Protein AF-A0A5B8MF50-F1 (afdb_monomer_lite)

Sequence (109 aa):
MAAAGRWVGTLRSLSKSLSQPVRQEAAQVSLQKRHVGNLPVKPNAYVEDWAHKRENVELTFRFNAKTLAILGTAGILTPYVIYQACVTEFQTKQKVAGQPVKKYWGRDN

Organism: NCBI:txid1764295

Radius of gyration: 36.55 Å; chains: 1; bounding box: 84×26×96 Å

Structure (mmCIF, N/CA/C/O backbone):
data_AF-A0A5B8MF50-F1
#
_entry.id   AF-A0A5B8MF50-F1
#
loop_
_atom_site.group_PDB
_atom_site.id
_atom_site.type_symbol
_atom_site.label_atom_id
_atom_site.label_alt_id
_atom_site.label_comp_id
_atom_site.label_asym_id
_atom_site.label_entity_id
_atom_site.label_seq_id
_atom_site.pdbx_PDB_ins_code
_atom_site.Cartn_x
_atom_site.Cartn_y
_atom_site.Cartn_z
_atom_site.occupancy
_atom_site.B_iso_or_equiv
_atom_site.auth_seq_id
_atom_site.auth_comp_id
_atom_site.auth_asym_id
_atom_site.auth_atom_id
_atom_site.pdbx_PDB_model_num
ATOM 1 N N . MET A 1 1 ? 66.662 -7.900 -62.212 1.00 46.62 1 MET A N 1
ATOM 2 C CA . MET A 1 1 ? 65.466 -8.387 -61.483 1.00 46.62 1 MET A CA 1
ATOM 3 C C . MET A 1 1 ? 65.663 -8.143 -59.988 1.00 46.62 1 MET A C 1
ATOM 5 O O . MET A 1 1 ? 66.801 -8.227 -59.561 1.00 46.62 1 MET A O 1
ATOM 9 N N . ALA A 1 2 ? 64.583 -7.869 -59.238 1.00 51.78 2 ALA A N 1
ATOM 10 C CA . ALA A 1 2 ? 64.505 -7.674 -57.771 1.00 51.78 2 ALA A CA 1
ATOM 11 C C . ALA A 1 2 ? 64.555 -6.226 -57.219 1.00 51.78 2 ALA A C 1
ATOM 13 O O . ALA A 1 2 ? 65.482 -5.850 -56.514 1.00 51.78 2 ALA A O 1
ATOM 14 N N . ALA A 1 3 ? 63.498 -5.432 -57.443 1.00 52.94 3 ALA A N 1
ATOM 15 C CA . ALA A 1 3 ? 63.245 -4.212 -56.651 1.00 52.94 3 ALA A CA 1
ATOM 16 C C . ALA A 1 3 ? 61.754 -3.932 -56.339 1.00 52.94 3 ALA A C 1
ATOM 18 O O . ALA A 1 3 ? 61.437 -2.922 -55.721 1.00 52.94 3 ALA A O 1
ATOM 19 N N . ALA A 1 4 ? 60.826 -4.824 -56.710 1.00 54.28 4 ALA A N 1
ATOM 20 C CA . ALA A 1 4 ? 59.380 -4.585 -56.566 1.00 54.28 4 ALA A CA 1
ATOM 21 C C . ALA A 1 4 ? 58.727 -5.260 -55.335 1.00 54.28 4 ALA A C 1
ATOM 23 O O . ALA A 1 4 ? 57.572 -4.993 -55.024 1.00 54.28 4 ALA A O 1
ATOM 24 N N . GLY A 1 5 ? 59.444 -6.127 -54.606 1.00 53.78 5 GLY A N 1
ATOM 25 C CA . GLY A 1 5 ? 58.861 -6.947 -53.527 1.00 53.78 5 GLY A CA 1
ATOM 26 C C . GLY A 1 5 ? 58.874 -6.334 -52.119 1.00 53.78 5 GLY A C 1
ATOM 27 O O . GLY A 1 5 ? 58.214 -6.856 -51.225 1.00 53.78 5 GLY A O 1
ATOM 28 N N . ARG A 1 6 ? 59.613 -5.239 -51.885 1.00 54.75 6 ARG A N 1
ATOM 29 C CA . ARG A 1 6 ? 59.828 -4.685 -50.528 1.00 54.75 6 ARG A CA 1
ATOM 30 C C . ARG A 1 6 ? 58.739 -3.720 -50.045 1.00 54.75 6 ARG A C 1
ATOM 32 O O . ARG A 1 6 ? 58.600 -3.538 -48.842 1.00 54.75 6 ARG A O 1
ATOM 39 N N . TRP A 1 7 ? 57.939 -3.156 -50.948 1.00 53.59 7 TRP A N 1
ATOM 40 C CA . TRP A 1 7 ? 56.954 -2.113 -50.621 1.00 53.59 7 TRP A CA 1
ATOM 41 C C . TRP A 1 7 ? 55.572 -2.652 -50.219 1.00 53.59 7 TRP A C 1
ATOM 43 O O . TRP A 1 7 ? 54.826 -1.996 -49.500 1.00 53.59 7 TRP A O 1
ATOM 53 N N . VAL A 1 8 ? 55.232 -3.881 -50.618 1.00 58.19 8 VAL A N 1
ATOM 54 C CA . VAL A 1 8 ? 53.939 -4.508 -50.279 1.00 58.19 8 VAL A CA 1
ATOM 55 C C . VAL A 1 8 ? 53.942 -5.102 -48.862 1.00 58.19 8 VAL A C 1
ATOM 57 O O . VAL A 1 8 ? 52.894 -5.192 -48.219 1.00 58.19 8 VAL A O 1
ATOM 60 N N . GLY A 1 9 ? 55.116 -5.496 -48.354 1.00 54.88 9 GLY A N 1
ATOM 61 C CA . GLY A 1 9 ? 55.277 -6.046 -47.004 1.00 54.88 9 GLY A CA 1
ATOM 62 C C . GLY A 1 9 ? 55.175 -4.986 -45.904 1.00 54.88 9 GLY A C 1
ATOM 63 O O . GLY A 1 9 ? 54.519 -5.222 -44.890 1.00 54.88 9 GLY A O 1
ATOM 64 N N . THR A 1 10 ? 55.748 -3.801 -46.131 1.00 58.38 10 THR A N 1
ATOM 65 C CA . THR A 1 10 ? 55.752 -2.686 -45.169 1.00 58.38 10 THR A CA 1
ATOM 66 C C . THR A 1 10 ? 54.374 -2.047 -44.992 1.00 58.38 10 THR A C 1
ATOM 68 O O . THR A 1 10 ? 54.006 -1.677 -43.879 1.00 58.38 10 THR A O 1
ATOM 71 N N . LEU A 1 11 ? 53.553 -1.996 -46.046 1.00 56.84 11 LEU A N 1
ATOM 72 C CA . LEU A 1 11 ? 52.179 -1.484 -45.954 1.00 56.84 11 LEU A CA 1
ATOM 73 C C . LEU A 1 11 ? 51.250 -2.415 -45.152 1.00 56.84 11 LEU A C 1
ATOM 75 O O . LEU A 1 11 ? 50.415 -1.940 -44.384 1.00 56.84 11 LEU A O 1
ATOM 79 N N . ARG A 1 12 ? 51.432 -3.742 -45.247 1.00 59.28 12 ARG A N 1
ATOM 80 C CA . ARG A 1 12 ? 50.662 -4.714 -44.441 1.00 59.28 12 ARG A CA 1
ATOM 81 C C . ARG A 1 12 ? 51.099 -4.775 -42.979 1.00 59.28 12 ARG A C 1
ATOM 83 O O . ARG A 1 12 ? 50.280 -5.113 -42.126 1.00 59.28 12 ARG A O 1
ATOM 90 N N . SER A 1 13 ? 52.364 -4.492 -42.666 1.00 58.94 13 SER A N 1
ATOM 91 C CA . SER A 1 13 ? 52.818 -4.423 -41.271 1.00 58.94 13 SER A CA 1
ATOM 92 C C . SER A 1 13 ? 52.326 -3.155 -40.570 1.00 58.94 13 SER A C 1
ATOM 94 O O . SER A 1 13 ? 51.954 -3.223 -39.402 1.00 58.94 13 SER A O 1
ATOM 96 N N . LEU A 1 14 ? 52.241 -2.032 -41.292 1.00 59.38 14 LEU A N 1
ATOM 97 C CA . LEU A 1 14 ? 51.687 -0.767 -40.792 1.00 59.38 14 LEU A CA 1
ATOM 98 C C . LEU A 1 14 ? 50.177 -0.846 -40.536 1.00 59.38 14 LEU A C 1
ATOM 100 O O . LEU A 1 14 ? 49.711 -0.413 -39.485 1.00 59.38 14 LEU A O 1
ATOM 104 N N . SER A 1 15 ? 49.407 -1.468 -41.436 1.00 59.62 15 SER A N 1
ATOM 105 C CA . SER A 1 15 ? 47.965 -1.655 -41.212 1.00 59.62 15 SER A CA 1
ATOM 106 C C . SER A 1 15 ? 47.681 -2.571 -40.017 1.00 59.62 15 SER A C 1
ATOM 108 O O . SER A 1 15 ? 46.719 -2.362 -39.280 1.00 59.62 15 SER A O 1
ATOM 110 N N . LYS A 1 16 ? 48.538 -3.577 -39.790 1.00 59.41 16 LYS A N 1
ATOM 111 C CA . LYS A 1 16 ? 48.448 -4.435 -38.608 1.00 59.41 16 LYS A CA 1
ATOM 112 C C . LYS A 1 16 ? 48.778 -3.665 -37.331 1.00 59.41 16 LYS A C 1
ATOM 114 O O . LYS A 1 16 ? 48.001 -3.800 -36.393 1.00 59.41 16 LYS A O 1
ATOM 119 N N . SER A 1 17 ? 49.828 -2.837 -37.282 1.00 58.31 17 SER A N 1
ATOM 120 C CA . SER A 1 17 ? 50.172 -2.086 -36.058 1.00 58.31 17 SER A CA 1
ATOM 121 C C . SER A 1 17 ? 49.143 -1.007 -35.700 1.00 58.31 17 SER A C 1
ATOM 123 O O . SER A 1 17 ? 48.822 -0.852 -34.527 1.00 58.31 17 SER A O 1
ATOM 125 N N . LEU A 1 18 ? 48.530 -0.348 -36.690 1.00 60.09 18 LEU A N 1
ATOM 126 C CA . LEU A 1 18 ? 47.449 0.629 -36.474 1.00 60.09 18 LEU A CA 1
ATOM 127 C C . LEU A 1 18 ? 46.165 0.003 -35.904 1.00 60.09 18 LEU A C 1
ATOM 129 O O . LEU A 1 18 ? 45.397 0.676 -35.224 1.00 60.09 18 LEU A O 1
ATOM 133 N N . SER A 1 19 ? 45.941 -1.293 -36.140 1.00 58.44 19 SER A N 1
ATOM 134 C CA . SER A 1 19 ? 44.784 -2.036 -35.614 1.00 58.44 19 SER A CA 1
ATOM 135 C C . SER A 1 19 ? 45.011 -2.677 -34.236 1.00 58.44 19 SER A C 1
ATOM 137 O O . SER A 1 19 ? 44.066 -3.173 -33.619 1.00 58.44 19 SER A O 1
ATOM 139 N N . GLN A 1 20 ? 46.253 -2.682 -33.739 1.00 59.34 20 GLN A N 1
ATOM 140 C CA . GLN A 1 20 ? 46.586 -3.245 -32.429 1.00 59.34 20 GLN A CA 1
ATOM 141 C C . GLN A 1 20 ? 46.042 -2.453 -31.230 1.00 59.34 20 GLN A C 1
ATOM 143 O O . GLN A 1 20 ? 45.503 -3.118 -30.344 1.00 59.34 20 GLN A O 1
ATOM 148 N N . PRO A 1 21 ? 46.097 -1.105 -31.168 1.00 59.00 21 PRO A N 1
ATOM 149 C CA . PRO A 1 21 ? 45.631 -0.385 -29.980 1.00 59.00 21 PRO A CA 1
ATOM 150 C C . PRO A 1 21 ? 44.121 -0.558 -29.761 1.00 59.00 21 PRO A C 1
ATOM 152 O O . PRO A 1 21 ? 43.696 -0.867 -28.653 1.00 59.00 21 PRO A O 1
ATOM 155 N N . VAL A 1 22 ? 43.320 -0.520 -30.833 1.00 60.78 22 VAL A N 1
ATOM 156 C CA . VAL A 1 22 ? 41.856 -0.706 -30.768 1.00 60.78 22 VAL A CA 1
ATOM 157 C C . VAL A 1 22 ? 41.476 -2.122 -30.308 1.00 60.78 22 VAL A C 1
ATOM 159 O O . VAL A 1 22 ? 40.531 -2.311 -29.544 1.00 60.78 22 VAL A O 1
ATOM 162 N N . ARG A 1 23 ? 42.230 -3.148 -30.734 1.00 58.78 23 ARG A N 1
ATOM 163 C CA . ARG A 1 23 ? 42.034 -4.527 -30.249 1.00 58.78 23 ARG A CA 1
ATOM 164 C C . ARG A 1 23 ? 42.440 -4.696 -28.790 1.00 58.78 23 ARG A C 1
ATOM 166 O O . ARG A 1 23 ? 41.830 -5.501 -28.091 1.00 58.78 23 ARG A O 1
ATOM 173 N N . GLN A 1 24 ? 43.466 -3.980 -28.346 1.00 59.16 24 GLN A N 1
ATOM 174 C CA . GLN A 1 24 ? 43.932 -4.032 -26.966 1.00 59.16 24 GLN A CA 1
ATOM 175 C C . GLN A 1 24 ? 42.949 -3.332 -26.026 1.00 59.16 24 GLN A C 1
ATOM 177 O O . GLN A 1 24 ? 42.624 -3.913 -24.998 1.00 59.16 24 GLN A O 1
ATOM 182 N N . GLU A 1 25 ? 42.385 -2.182 -26.404 1.00 57.84 25 GLU A N 1
ATOM 183 C CA . GLU A 1 25 ? 41.310 -1.523 -25.645 1.00 57.84 25 GLU A CA 1
ATOM 184 C C . GLU A 1 25 ? 40.063 -2.409 -25.534 1.00 57.84 25 GLU A C 1
ATOM 186 O O . GLU A 1 25 ? 39.544 -2.612 -24.436 1.00 57.84 25 GLU A O 1
ATOM 191 N N . ALA A 1 26 ? 39.633 -3.042 -26.631 1.00 57.34 26 ALA A N 1
ATOM 192 C CA . ALA A 1 26 ? 38.510 -3.983 -26.602 1.00 57.34 26 ALA A CA 1
ATOM 193 C C . ALA A 1 26 ? 38.789 -5.223 -25.725 1.00 57.34 26 ALA A C 1
ATOM 195 O O . ALA A 1 26 ? 37.891 -5.725 -25.048 1.00 57.34 26 ALA A O 1
ATOM 196 N N . ALA A 1 27 ? 40.036 -5.706 -25.696 1.00 57.50 27 ALA A N 1
ATOM 197 C CA . ALA A 1 27 ? 40.443 -6.801 -24.817 1.00 57.50 27 ALA A CA 1
ATOM 198 C C . ALA A 1 27 ? 40.513 -6.367 -23.340 1.00 57.50 27 ALA A C 1
ATOM 200 O O . ALA A 1 27 ? 40.165 -7.153 -22.458 1.00 57.50 27 ALA A O 1
ATOM 201 N N . GLN A 1 28 ? 40.898 -5.119 -23.057 1.00 55.19 28 GLN A N 1
ATOM 202 C CA . GLN A 1 28 ? 40.969 -4.573 -21.696 1.00 55.19 28 GLN A CA 1
ATOM 203 C C . GLN A 1 28 ? 39.578 -4.358 -21.084 1.00 55.19 28 GLN A C 1
ATOM 205 O O . GLN A 1 28 ? 39.392 -4.643 -19.904 1.00 55.19 28 GLN A O 1
ATOM 210 N N . VAL A 1 29 ? 38.578 -3.963 -21.884 1.00 57.66 29 VAL A N 1
ATOM 211 C CA . VAL A 1 29 ? 37.170 -3.857 -21.442 1.00 57.66 29 VAL A CA 1
ATOM 212 C C . VAL A 1 29 ? 36.608 -5.214 -20.985 1.00 57.66 29 VAL A C 1
ATOM 214 O O . VAL A 1 29 ? 35.729 -5.266 -20.127 1.00 57.66 29 VAL A O 1
ATOM 217 N N . SER A 1 30 ? 37.142 -6.329 -21.500 1.00 55.91 30 SER A N 1
ATOM 218 C CA . SER A 1 30 ? 36.699 -7.682 -21.130 1.00 55.91 30 SER A CA 1
ATOM 219 C C . SER A 1 30 ? 37.319 -8.233 -19.838 1.00 55.91 30 SER A C 1
ATOM 221 O O . SER A 1 30 ? 36.806 -9.202 -19.272 1.00 55.91 30 SER A O 1
ATOM 223 N N . LEU A 1 31 ? 38.393 -7.621 -19.329 1.00 59.81 31 LEU A N 1
ATOM 224 C CA . LEU A 1 31 ? 39.023 -8.028 -18.074 1.00 59.81 31 LEU A CA 1
ATOM 225 C C . LEU A 1 31 ? 38.330 -7.343 -16.895 1.00 59.81 31 LEU A C 1
ATOM 227 O O . LEU A 1 31 ? 38.871 -6.446 -16.252 1.00 59.81 31 LEU A O 1
ATOM 231 N N . GLN A 1 32 ? 37.114 -7.793 -16.583 1.00 60.78 32 GLN A N 1
ATOM 232 C CA . GLN A 1 32 ? 36.482 -7.452 -15.311 1.00 60.78 32 GLN A CA 1
ATOM 233 C C . GLN A 1 32 ? 37.415 -7.860 -14.164 1.00 60.78 32 GLN A C 1
ATOM 235 O O . GLN A 1 32 ? 37.754 -9.033 -14.005 1.00 60.78 32 GLN A O 1
ATOM 240 N N . LYS A 1 33 ? 37.856 -6.882 -13.368 1.00 62.75 33 LYS A N 1
ATOM 241 C CA . LYS A 1 33 ? 38.746 -7.087 -12.223 1.00 62.75 33 LYS A CA 1
ATOM 242 C C . LYS A 1 33 ? 37.974 -7.811 -11.113 1.00 62.75 33 LYS A C 1
ATOM 244 O O . LYS A 1 33 ? 37.218 -7.206 -10.356 1.00 62.75 33 LYS A O 1
ATOM 249 N N . ARG A 1 34 ? 38.131 -9.132 -11.059 1.00 58.47 34 ARG A N 1
ATOM 250 C CA . ARG A 1 34 ? 37.435 -10.036 -10.132 1.00 58.47 34 ARG A CA 1
ATOM 251 C C . ARG A 1 34 ? 37.987 -9.872 -8.713 1.00 58.47 34 ARG A C 1
ATOM 253 O O . ARG A 1 34 ? 39.184 -10.044 -8.508 1.00 58.47 34 ARG A O 1
ATOM 260 N N . HIS A 1 35 ? 37.130 -9.544 -7.748 1.00 62.69 35 HIS A N 1
ATOM 261 C CA . HIS A 1 35 ? 37.485 -9.461 -6.322 1.00 62.69 35 HIS A CA 1
ATOM 262 C C . HIS A 1 35 ? 37.059 -10.747 -5.586 1.00 62.69 35 HIS A C 1
ATOM 264 O O . HIS A 1 35 ? 36.313 -11.560 -6.130 1.00 62.69 35 HIS A O 1
ATOM 270 N N . VAL A 1 36 ? 37.564 -10.987 -4.372 1.00 54.22 36 VAL A N 1
ATOM 271 C CA . VAL A 1 36 ? 37.262 -12.215 -3.606 1.00 54.22 36 VAL A CA 1
ATOM 272 C C . VAL A 1 36 ? 35.745 -12.338 -3.389 1.00 54.22 36 VAL A C 1
ATOM 274 O O . VAL A 1 36 ? 35.112 -11.393 -2.934 1.00 54.22 36 VAL A O 1
ATOM 277 N N . GLY A 1 37 ? 35.164 -13.483 -3.771 1.00 60.56 37 GLY A N 1
ATOM 278 C CA . GLY A 1 37 ? 33.709 -13.685 -3.898 1.00 60.56 37 GLY A CA 1
ATOM 279 C C . GLY A 1 37 ? 33.202 -13.726 -5.348 1.00 60.56 37 GLY A C 1
ATOM 280 O O . GLY A 1 37 ? 32.040 -14.041 -5.590 1.00 60.56 37 GLY A O 1
ATOM 281 N N . ASN A 1 38 ? 34.078 -13.481 -6.327 1.00 60.94 38 ASN A N 1
ATOM 282 C CA . ASN A 1 38 ? 33.779 -13.577 -7.752 1.00 60.94 38 ASN A CA 1
ATOM 283 C C . ASN A 1 38 ? 33.672 -15.042 -8.221 1.00 60.94 38 ASN A C 1
ATOM 285 O O . ASN A 1 38 ? 34.504 -15.546 -8.985 1.00 60.94 38 ASN A O 1
ATOM 289 N N . LEU A 1 39 ? 32.614 -15.722 -7.783 1.00 70.19 39 LEU A N 1
ATOM 290 C CA . LEU A 1 39 ? 32.093 -16.892 -8.482 1.00 70.19 39 LEU A CA 1
ATOM 291 C C . LEU A 1 39 ? 31.797 -16.479 -9.938 1.00 70.19 39 LEU A C 1
ATOM 293 O O . LEU A 1 39 ? 31.410 -15.332 -10.170 1.00 70.19 39 LEU A O 1
ATOM 297 N N . PRO A 1 40 ? 32.011 -17.348 -10.940 1.00 66.75 40 PRO A N 1
ATOM 298 C CA . PRO A 1 40 ? 31.716 -17.035 -12.335 1.00 66.75 40 PRO A CA 1
ATOM 299 C C . PRO A 1 40 ? 30.196 -16.959 -12.546 1.00 66.75 40 PRO A C 1
ATOM 301 O O . PRO A 1 40 ? 29.580 -17.866 -13.096 1.00 66.75 40 PRO A O 1
ATOM 304 N N . VAL A 1 41 ? 29.577 -15.875 -12.084 1.00 73.56 41 VAL A N 1
ATOM 305 C CA . VAL A 1 41 ? 28.176 -15.569 -12.347 1.00 73.56 41 VAL A CA 1
ATOM 306 C C . VAL A 1 41 ? 28.123 -14.922 -13.719 1.00 73.56 41 VAL A C 1
ATOM 308 O O . VAL A 1 41 ? 28.731 -13.881 -13.965 1.00 73.56 41 VAL A O 1
ATOM 311 N N . LYS A 1 42 ? 27.436 -15.582 -14.647 1.00 81.31 42 LYS A N 1
ATOM 312 C CA . LYS A 1 42 ? 27.182 -15.027 -15.971 1.00 81.31 42 LYS A CA 1
ATOM 313 C C . LYS A 1 42 ? 26.123 -13.926 -15.817 1.00 81.31 42 LYS A C 1
ATOM 315 O O . LYS A 1 42 ? 25.003 -14.271 -15.438 1.00 81.31 42 LYS A O 1
ATOM 320 N N . PRO A 1 43 ? 26.431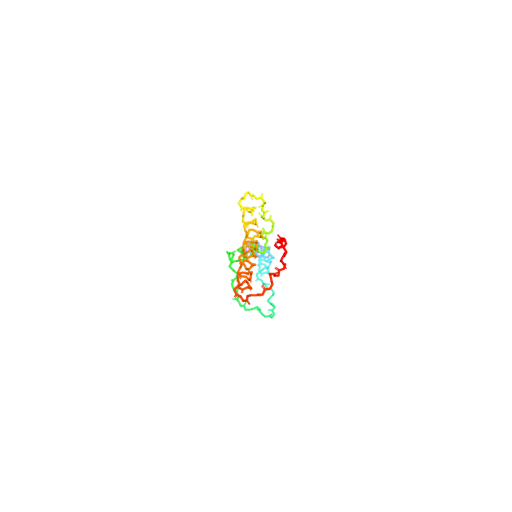 -12.648 -16.112 1.00 82.38 43 PRO A N 1
ATOM 321 C CA . PRO A 1 43 ? 25.432 -11.593 -16.022 1.00 82.38 43 PRO A CA 1
ATOM 322 C C . PRO A 1 43 ? 24.307 -11.888 -17.014 1.00 82.38 43 PRO A C 1
ATOM 324 O O . PRO A 1 43 ? 24.554 -12.197 -18.186 1.00 82.38 43 PRO A O 1
ATOM 327 N N . ASN A 1 44 ? 23.069 -11.830 -16.534 1.00 89.94 44 ASN A N 1
ATOM 328 C CA . ASN A 1 44 ? 21.886 -11.973 -17.368 1.00 89.94 44 ASN A CA 1
ATOM 329 C C . ASN A 1 44 ? 21.201 -10.614 -17.457 1.00 89.94 44 ASN A C 1
ATOM 331 O O . ASN A 1 44 ? 20.603 -10.166 -16.485 1.00 89.94 44 ASN A O 1
ATOM 335 N N . ALA A 1 45 ? 21.246 -9.995 -18.638 1.00 92.06 45 ALA A N 1
ATOM 336 C CA . ALA A 1 45 ? 20.699 -8.661 -18.866 1.00 92.06 45 ALA A CA 1
ATOM 337 C C . ALA A 1 45 ? 19.239 -8.512 -18.399 1.00 92.06 45 ALA A C 1
ATOM 339 O O . ALA A 1 45 ? 18.876 -7.465 -17.878 1.00 92.06 45 ALA A O 1
ATOM 340 N N . TYR A 1 46 ? 18.419 -9.561 -18.521 1.00 95.06 46 TYR A N 1
ATOM 341 C CA . TYR A 1 46 ? 17.026 -9.528 -18.067 1.00 95.06 46 TYR A CA 1
ATOM 342 C C . TYR A 1 46 ? 16.898 -9.520 -16.540 1.00 95.06 46 TYR A C 1
ATOM 344 O O . TYR A 1 46 ? 15.995 -8.883 -16.006 1.00 95.06 46 TYR A O 1
ATOM 352 N N . VAL A 1 47 ? 17.786 -10.231 -15.839 1.00 92.94 47 VAL A N 1
ATOM 353 C CA . VAL A 1 47 ? 17.788 -10.295 -14.369 1.00 92.94 47 VAL A CA 1
ATOM 354 C C . VAL A 1 47 ? 18.319 -8.990 -13.792 1.00 92.94 47 VAL A C 1
ATOM 356 O O . VAL A 1 47 ? 17.701 -8.445 -12.882 1.00 92.94 47 VAL A O 1
ATOM 359 N N . GLU A 1 48 ? 19.402 -8.462 -14.363 1.00 91.75 48 GLU A N 1
ATOM 360 C CA . GLU A 1 48 ? 19.985 -7.187 -13.935 1.00 91.75 48 GLU A CA 1
ATOM 361 C C . GLU A 1 48 ? 19.012 -6.020 -14.163 1.00 91.75 48 GLU A C 1
ATOM 363 O O . GLU A 1 48 ? 18.787 -5.221 -13.259 1.00 91.75 48 GLU A O 1
ATOM 368 N N . ASP A 1 49 ? 18.357 -5.947 -15.329 1.00 94.69 49 ASP A N 1
ATOM 369 C CA . ASP A 1 49 ? 17.358 -4.904 -15.613 1.00 94.69 49 ASP A CA 1
ATOM 370 C C . ASP A 1 49 ? 16.124 -5.024 -14.702 1.00 94.69 49 ASP A C 1
ATOM 372 O O . ASP A 1 49 ? 15.586 -4.024 -14.219 1.00 94.69 49 ASP A O 1
ATOM 376 N N . TRP A 1 50 ? 15.683 -6.252 -14.409 1.00 94.12 50 TRP A N 1
ATOM 377 C CA . TRP A 1 50 ? 14.588 -6.480 -13.468 1.00 94.12 50 TRP A CA 1
ATOM 378 C C . TRP A 1 50 ? 14.946 -6.052 -12.039 1.00 94.12 50 TRP A C 1
ATOM 380 O O . TRP A 1 50 ? 14.132 -5.396 -11.385 1.00 94.12 50 TRP A O 1
ATOM 390 N N . ALA A 1 51 ? 16.150 -6.383 -11.563 1.00 93.94 51 ALA A N 1
ATOM 391 C CA . ALA A 1 51 ? 16.642 -5.958 -10.254 1.00 93.94 51 ALA A CA 1
ATOM 392 C C . ALA A 1 51 ? 16.753 -4.428 -10.182 1.00 93.94 51 ALA A C 1
ATOM 394 O O . ALA A 1 51 ? 16.152 -3.808 -9.303 1.00 93.94 51 ALA A O 1
ATOM 395 N N . HIS A 1 52 ? 17.381 -3.815 -11.187 1.00 95.31 52 HIS A N 1
ATOM 396 C CA . HIS A 1 52 ? 17.546 -2.368 -11.292 1.00 95.31 52 HIS A CA 1
ATOM 397 C C . HIS A 1 52 ? 16.208 -1.613 -11.244 1.00 95.31 52 HIS A C 1
ATOM 399 O O . HIS A 1 52 ? 16.084 -0.586 -10.578 1.00 95.31 52 HIS A O 1
ATOM 405 N N . LYS A 1 53 ? 15.165 -2.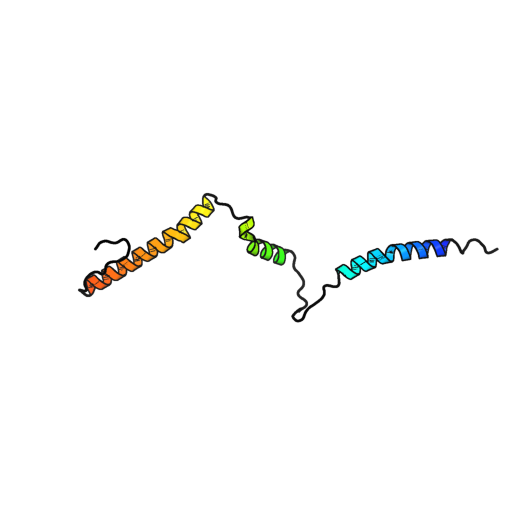120 -11.914 1.00 95.44 53 LYS A N 1
ATOM 406 C CA . LYS A 1 53 ? 13.821 -1.513 -11.883 1.00 95.44 53 LYS A CA 1
ATOM 407 C C . LYS A 1 53 ? 13.162 -1.563 -10.506 1.00 95.44 53 LYS A C 1
ATOM 409 O O . LYS A 1 53 ? 12.375 -0.677 -10.186 1.00 95.44 53 LYS A O 1
ATOM 414 N N . ARG A 1 54 ? 13.433 -2.600 -9.710 1.00 95.44 54 ARG A N 1
ATOM 415 C CA . ARG A 1 54 ? 12.868 -2.744 -8.359 1.00 95.44 54 ARG A CA 1
ATOM 416 C C . ARG A 1 54 ? 13.576 -1.849 -7.361 1.00 95.44 54 ARG A C 1
ATOM 418 O O . ARG A 1 54 ? 12.908 -1.233 -6.539 1.00 95.44 54 ARG A O 1
ATOM 425 N N . GLU A 1 55 ? 14.897 -1.787 -7.458 1.00 95.81 55 GLU A N 1
ATOM 426 C CA . GLU A 1 55 ? 15.717 -0.904 -6.632 1.00 95.81 55 GLU A CA 1
ATOM 427 C C . GLU A 1 55 ? 15.357 0.560 -6.886 1.00 95.81 55 GLU A C 1
ATOM 429 O O . GLU A 1 55 ? 15.215 1.324 -5.944 1.00 95.81 55 GLU A O 1
ATOM 434 N N . ASN A 1 56 ? 15.079 0.921 -8.142 1.00 96.19 56 ASN A N 1
ATOM 435 C CA . ASN A 1 56 ? 14.764 2.293 -8.540 1.00 96.19 56 ASN A CA 1
ATOM 436 C C . ASN A 1 56 ? 13.266 2.543 -8.778 1.00 96.19 56 ASN A C 1
ATOM 438 O O . ASN A 1 56 ? 12.889 3.401 -9.585 1.00 96.19 56 ASN A O 1
ATOM 442 N N . VAL A 1 57 ? 12.385 1.796 -8.104 1.00 94.62 57 VAL A N 1
ATOM 443 C CA . VAL A 1 57 ? 10.928 1.907 -8.309 1.00 94.62 57 VAL A CA 1
ATOM 444 C C . VAL A 1 57 ? 10.410 3.321 -8.011 1.00 94.62 57 VAL A C 1
ATOM 446 O O . VAL A 1 57 ? 9.505 3.808 -8.693 1.00 94.62 57 VAL A O 1
ATOM 449 N N . GLU A 1 58 ? 11.037 4.016 -7.063 1.00 93.69 58 GLU A N 1
ATOM 450 C CA . GLU A 1 58 ? 10.748 5.400 -6.673 1.00 93.69 58 GLU A CA 1
ATOM 451 C C . GLU A 1 58 ? 10.840 6.411 -7.820 1.00 93.69 58 GLU A C 1
ATOM 453 O O . GLU A 1 58 ? 10.004 7.309 -7.899 1.00 93.69 58 GLU A O 1
ATOM 458 N N . LEU A 1 59 ? 11.774 6.232 -8.760 1.00 95.56 59 LEU A N 1
ATOM 459 C CA . LEU A 1 59 ? 11.943 7.139 -9.902 1.00 95.56 59 LEU A CA 1
ATOM 460 C C . LEU A 1 59 ? 10.761 7.070 -10.877 1.00 95.56 59 LEU A C 1
ATOM 462 O O . LEU A 1 59 ? 10.502 8.005 -11.636 1.00 95.56 59 LEU A O 1
ATOM 466 N N . THR A 1 60 ? 10.046 5.946 -10.871 1.00 93.44 60 THR A N 1
ATOM 467 C CA . THR A 1 60 ? 8.926 5.680 -11.783 1.00 93.44 60 THR A CA 1
ATOM 468 C C . THR A 1 60 ? 7.562 5.780 -11.105 1.00 93.44 60 THR A C 1
ATOM 470 O O . THR A 1 60 ? 6.533 5.771 -11.788 1.00 93.44 60 THR A O 1
ATOM 473 N N . PHE A 1 61 ? 7.530 5.900 -9.776 1.00 95.06 61 PHE A N 1
ATOM 474 C CA . PHE A 1 61 ? 6.294 5.931 -9.010 1.00 95.06 61 PHE A CA 1
ATOM 475 C C . PHE A 1 61 ? 5.472 7.194 -9.308 1.00 95.06 61 PHE A C 1
ATOM 477 O O . PHE A 1 61 ? 5.990 8.305 -9.419 1.00 95.06 61 PHE A O 1
ATOM 484 N N . ARG A 1 62 ? 4.151 7.024 -9.440 1.00 95.62 62 ARG A N 1
ATOM 485 C CA . ARG A 1 62 ? 3.199 8.102 -9.743 1.00 95.62 62 ARG A CA 1
ATOM 486 C C . ARG A 1 62 ? 1.971 7.980 -8.845 1.00 95.62 62 ARG A C 1
ATOM 488 O O . ARG A 1 62 ? 1.402 6.893 -8.693 1.00 95.62 62 ARG A O 1
ATOM 495 N N . PHE A 1 63 ? 1.515 9.110 -8.312 1.00 96.25 63 PHE A N 1
ATOM 496 C CA . PHE A 1 63 ? 0.224 9.196 -7.636 1.00 96.25 63 PHE A CA 1
ATOM 497 C C . PHE A 1 63 ? -0.897 9.244 -8.674 1.00 96.25 63 PHE A C 1
ATOM 499 O O . PHE A 1 63 ? -1.146 10.263 -9.307 1.00 96.25 63 PHE A O 1
ATOM 506 N N . ASN A 1 64 ? -1.562 8.109 -8.838 1.00 96.25 64 ASN A N 1
ATOM 507 C CA . ASN A 1 64 ? -2.708 7.904 -9.706 1.00 96.25 64 ASN A CA 1
ATOM 508 C C . ASN A 1 64 ? -3.866 7.394 -8.846 1.00 96.25 64 ASN A C 1
ATOM 510 O O . ASN A 1 64 ? -3.649 6.863 -7.757 1.00 96.25 64 ASN A O 1
ATOM 514 N N . ALA A 1 65 ? -5.095 7.449 -9.359 1.00 97.69 65 ALA A N 1
ATOM 515 C CA . ALA A 1 65 ? -6.263 6.9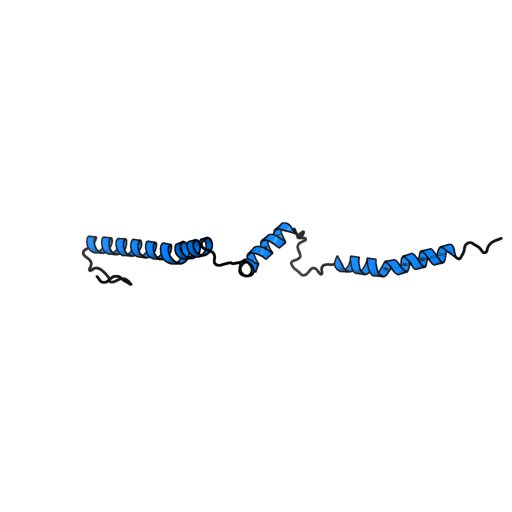45 -8.631 1.00 97.69 65 ALA A CA 1
ATOM 516 C C . ALA A 1 65 ? -6.074 5.496 -8.134 1.00 97.69 65 ALA A C 1
ATOM 518 O O . ALA A 1 65 ? -6.418 5.175 -7.001 1.00 97.69 65 ALA A O 1
ATOM 519 N N . LYS A 1 66 ? -5.441 4.636 -8.946 1.00 97.06 66 LYS A N 1
ATOM 520 C CA . LYS A 1 66 ? -5.138 3.247 -8.568 1.00 97.06 66 LYS A CA 1
ATOM 521 C C . LYS A 1 66 ? -4.128 3.147 -7.420 1.00 97.06 66 LYS A C 1
ATOM 523 O O . LYS A 1 66 ? -4.356 2.384 -6.488 1.00 97.06 66 LYS A O 1
ATOM 528 N N . THR A 1 67 ? -3.024 3.898 -7.466 1.00 96.00 67 THR A N 1
ATOM 529 C CA . THR A 1 67 ? -1.989 3.833 -6.418 1.00 96.00 67 THR A CA 1
ATOM 530 C C . THR A 1 67 ? -2.476 4.462 -5.117 1.00 96.00 67 THR A C 1
ATOM 532 O O . THR A 1 67 ? -2.224 3.910 -4.051 1.00 96.00 67 THR A O 1
ATOM 535 N N . LEU A 1 68 ? -3.264 5.537 -5.198 1.00 97.50 68 LEU A N 1
ATOM 536 C CA . LEU A 1 68 ? -3.940 6.129 -4.044 1.00 97.50 68 LEU A CA 1
ATOM 537 C C . LEU A 1 68 ? -4.977 5.182 -3.431 1.00 97.50 68 LEU A C 1
ATOM 539 O O . LEU A 1 68 ? -5.032 5.066 -2.211 1.00 97.50 68 LEU A O 1
ATOM 543 N N . ALA A 1 69 ? -5.754 4.460 -4.243 1.00 97.81 69 ALA A N 1
ATOM 544 C CA . ALA A 1 69 ? -6.692 3.459 -3.738 1.00 97.81 69 ALA A CA 1
ATOM 545 C C . ALA A 1 69 ? -5.972 2.320 -2.997 1.00 97.81 69 ALA A C 1
ATOM 547 O O . ALA A 1 69 ? -6.394 1.930 -1.910 1.00 97.81 69 ALA A O 1
ATOM 548 N N . ILE A 1 70 ? -4.858 1.817 -3.539 1.00 97.56 70 ILE A N 1
ATOM 549 C CA . ILE A 1 70 ? -4.039 0.792 -2.869 1.00 97.56 70 ILE A CA 1
ATOM 550 C C . ILE A 1 70 ? -3.469 1.334 -1.555 1.00 97.56 70 ILE A C 1
ATOM 552 O O . ILE A 1 70 ? -3.567 0.674 -0.526 1.00 97.56 70 ILE A O 1
ATOM 556 N N . LEU A 1 71 ? -2.920 2.549 -1.564 1.00 96.81 71 LEU A N 1
ATOM 557 C CA . LEU A 1 71 ? -2.353 3.166 -0.368 1.00 96.81 71 LEU A CA 1
ATOM 558 C C . L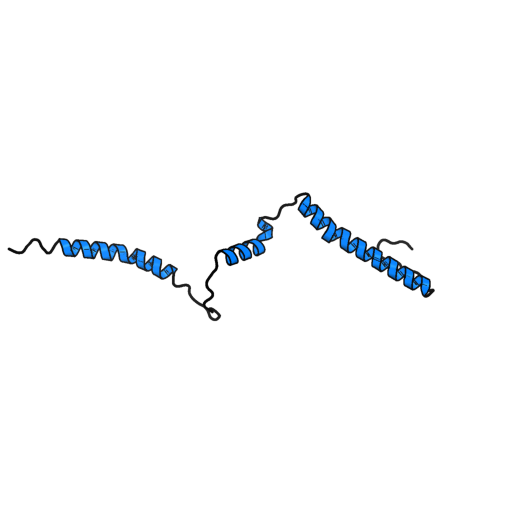EU A 1 71 ? -3.420 3.431 0.705 1.00 96.81 71 LEU A C 1
ATOM 560 O O . LEU A 1 71 ? -3.186 3.159 1.877 1.00 96.81 71 LEU A O 1
ATOM 564 N N . GLY A 1 72 ? -4.608 3.899 0.320 1.00 97.81 72 GLY A N 1
ATOM 565 C CA . GLY A 1 72 ? -5.718 4.128 1.245 1.00 97.81 72 GLY A CA 1
ATOM 566 C C . GLY A 1 72 ? -6.270 2.828 1.831 1.00 97.81 72 GLY A C 1
ATOM 567 O O . GLY A 1 72 ? -6.489 2.731 3.037 1.00 97.81 72 GLY A O 1
ATOM 568 N N . THR A 1 73 ? -6.451 1.801 0.999 1.00 98.00 73 THR A N 1
ATOM 569 C CA . THR A 1 73 ? -6.952 0.499 1.460 1.00 98.00 73 THR A CA 1
ATOM 570 C C . THR A 1 73 ? -5.937 -0.203 2.361 1.00 98.00 73 THR A C 1
ATOM 572 O O . THR A 1 73 ? -6.261 -0.544 3.495 1.00 98.00 73 THR A O 1
ATOM 575 N N . ALA A 1 74 ? -4.693 -0.360 1.913 1.00 97.38 74 ALA A N 1
ATOM 576 C CA . ALA A 1 74 ? -3.665 -1.064 2.672 1.00 97.38 74 ALA A CA 1
ATOM 577 C C . ALA A 1 74 ? -3.147 -0.260 3.875 1.00 97.38 74 ALA A C 1
ATOM 579 O O . ALA A 1 74 ? -2.911 -0.836 4.934 1.00 97.38 74 ALA A O 1
ATOM 580 N N . GLY A 1 75 ? -2.973 1.056 3.727 1.00 96.88 75 GLY A N 1
ATOM 581 C CA . GLY A 1 75 ? -2.363 1.913 4.745 1.00 96.88 75 GLY A CA 1
ATOM 582 C C . GLY A 1 75 ? -3.331 2.446 5.798 1.00 96.88 75 GLY A C 1
ATOM 583 O O . GLY A 1 75 ? -2.901 2.731 6.911 1.00 96.88 75 GLY A O 1
ATOM 584 N N . ILE A 1 76 ? -4.624 2.579 5.480 1.00 96.50 76 ILE A N 1
ATOM 585 C CA . ILE A 1 76 ? -5.610 3.191 6.388 1.00 96.50 76 ILE A CA 1
ATOM 586 C C . ILE A 1 76 ? -6.753 2.225 6.683 1.00 96.50 76 ILE A C 1
ATOM 588 O O . ILE A 1 76 ? -7.005 1.903 7.844 1.00 96.50 76 ILE A O 1
ATOM 592 N N . LEU A 1 77 ? -7.442 1.743 5.647 1.00 97.94 77 LEU A N 1
ATOM 593 C CA . LEU A 1 77 ? -8.668 0.964 5.823 1.00 97.94 77 LEU A CA 1
ATOM 594 C C . LEU A 1 77 ? -8.405 -0.358 6.551 1.00 97.94 77 LEU A C 1
ATOM 596 O O . LEU A 1 77 ? -9.061 -0.648 7.548 1.00 97.94 77 LEU A O 1
ATOM 600 N N . THR A 1 78 ? -7.432 -1.140 6.083 1.00 98.25 78 THR A N 1
ATOM 601 C CA . THR A 1 78 ? -7.075 -2.435 6.674 1.00 98.25 78 THR A CA 1
ATOM 602 C C . THR A 1 78 ? -6.706 -2.322 8.158 1.00 98.25 78 THR A C 1
ATOM 604 O O . THR A 1 78 ? -7.353 -2.994 8.966 1.00 98.25 78 THR A O 1
ATOM 607 N N . PRO A 1 79 ? -5.740 -1.477 8.577 1.00 97.12 79 PRO A N 1
ATOM 608 C CA . PRO A 1 79 ? -5.412 -1.356 9.996 1.00 97.12 79 PRO A CA 1
ATOM 609 C C . PRO A 1 79 ? -6.580 -0.813 10.829 1.00 97.12 79 PRO A C 1
ATOM 611 O O . PRO A 1 79 ? -6.773 -1.264 11.957 1.00 97.12 79 PRO A O 1
ATOM 614 N N . TYR A 1 80 ? -7.403 0.088 10.280 1.00 96.25 80 TYR A N 1
ATOM 615 C CA . TYR A 1 80 ? -8.593 0.583 10.973 1.00 96.25 80 TYR A CA 1
ATOM 616 C C . TYR A 1 80 ? -9.623 -0.525 11.234 1.00 96.25 80 TYR A C 1
ATOM 618 O O . TYR A 1 80 ? -10.122 -0.658 12.352 1.00 96.25 80 TYR A O 1
ATOM 626 N N . VAL A 1 81 ? -9.921 -1.353 10.229 1.00 97.25 81 VAL A N 1
ATOM 627 C CA . VAL A 1 81 ? -10.868 -2.471 10.367 1.00 97.25 81 VAL A CA 1
ATOM 628 C C . VAL A 1 81 ? -10.350 -3.502 11.368 1.00 97.25 81 VAL A C 1
ATOM 630 O O . VAL A 1 81 ? -11.106 -3.926 12.242 1.00 97.25 81 VAL A O 1
ATOM 633 N N . ILE A 1 82 ? -9.064 -3.863 11.291 1.00 97.69 82 ILE A N 1
ATOM 63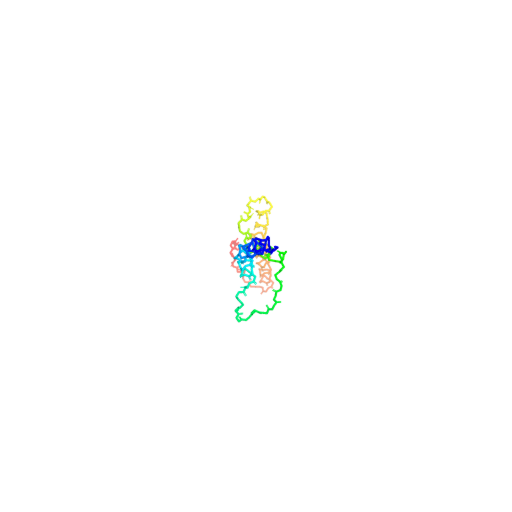4 C CA . ILE A 1 82 ? -8.434 -4.784 12.250 1.00 97.69 82 ILE A CA 1
ATOM 635 C C . ILE A 1 82 ? -8.555 -4.228 13.670 1.00 97.69 82 ILE A C 1
ATOM 637 O O . ILE A 1 82 ? -8.983 -4.939 14.577 1.00 97.69 82 ILE A O 1
ATOM 641 N N . TYR A 1 83 ? -8.248 -2.943 13.859 1.00 96.31 83 TYR A N 1
ATOM 642 C CA . TYR A 1 83 ? -8.370 -2.288 15.155 1.00 96.31 83 TYR A CA 1
ATOM 643 C C . TYR A 1 83 ? -9.794 -2.381 15.720 1.00 96.31 83 TYR A C 1
ATOM 645 O O . TYR A 1 83 ? -9.981 -2.810 16.860 1.00 96.31 83 TYR A O 1
ATOM 653 N N . GLN A 1 84 ? -10.804 -2.034 14.917 1.00 94.50 84 GLN A N 1
ATOM 654 C CA . GLN A 1 84 ? -12.204 -2.088 15.344 1.00 94.50 84 GLN A CA 1
ATOM 655 C C . GLN A 1 84 ? -12.653 -3.513 15.683 1.00 94.50 84 GLN A C 1
ATOM 657 O O . GLN A 1 84 ? -13.351 -3.711 16.682 1.00 94.50 84 GLN A O 1
ATOM 662 N N . ALA A 1 85 ? -12.236 -4.505 14.892 1.00 96.12 85 ALA A N 1
ATOM 663 C CA . ALA A 1 85 ? -12.540 -5.908 15.147 1.00 96.12 85 ALA A CA 1
ATOM 664 C C . ALA A 1 85 ? -11.954 -6.367 16.491 1.00 96.12 85 ALA A C 1
ATOM 666 O O . ALA A 1 85 ? -12.691 -6.871 17.339 1.00 96.12 85 ALA A O 1
ATOM 667 N N . CYS A 1 86 ? -10.666 -6.103 16.730 1.00 95.75 86 CYS A N 1
ATOM 668 C CA . CYS A 1 86 ? -9.999 -6.456 17.982 1.00 95.75 86 CYS A CA 1
ATOM 669 C C . CYS A 1 86 ? -10.638 -5.766 19.193 1.00 95.75 86 CYS A C 1
ATOM 671 O O . CYS A 1 86 ? -10.924 -6.415 20.196 1.00 95.75 86 CYS A O 1
ATOM 673 N N . VAL A 1 87 ? -10.897 -4.456 19.113 1.00 94.00 87 VAL A N 1
ATOM 674 C CA . VAL A 1 87 ? -11.538 -3.712 20.210 1.00 94.00 87 VAL A CA 1
ATOM 675 C C . VAL A 1 87 ? -12.914 -4.292 20.527 1.00 94.00 87 VAL A C 1
ATOM 677 O O . VAL A 1 87 ? -13.220 -4.548 21.692 1.00 94.00 87 VAL A O 1
ATOM 680 N N . THR A 1 88 ? -13.727 -4.554 19.505 1.00 92.94 88 THR A N 1
ATOM 681 C CA . THR A 1 88 ? -15.074 -5.115 19.680 1.00 92.94 88 THR A CA 1
ATOM 682 C C . THR A 1 88 ? -15.023 -6.508 20.307 1.00 92.94 88 THR A C 1
ATOM 684 O O . THR A 1 88 ? -15.795 -6.807 21.223 1.00 92.94 88 THR A O 1
ATOM 687 N N . GLU A 1 89 ? -14.084 -7.349 19.878 1.00 94.75 89 GLU A N 1
ATOM 688 C CA . GLU A 1 89 ? -13.862 -8.670 20.460 1.00 94.75 89 GLU A CA 1
ATOM 689 C C . GLU A 1 89 ? -13.465 -8.571 21.942 1.00 94.75 89 GLU A C 1
ATOM 691 O O . GLU A 1 89 ? -14.063 -9.233 22.796 1.00 94.75 89 GLU A O 1
ATOM 696 N N . PHE A 1 90 ? -12.510 -7.700 22.282 1.00 92.56 90 PHE A N 1
ATOM 697 C CA . PHE A 1 90 ? -12.068 -7.518 23.665 1.00 92.56 90 PHE A CA 1
ATOM 698 C C . PHE A 1 90 ? -13.166 -6.969 24.570 1.00 92.56 90 PHE A C 1
ATOM 700 O O . PHE A 1 90 ? -13.285 -7.397 25.720 1.00 92.56 90 PHE A O 1
ATOM 707 N N . GLN A 1 91 ? -13.974 -6.028 24.086 1.00 91.69 91 GLN A N 1
ATOM 708 C CA . GLN A 1 91 ? -15.112 -5.514 24.844 1.00 91.69 91 GLN A CA 1
ATOM 709 C C . GLN A 1 91 ? -16.165 -6.602 25.066 1.00 91.69 91 GLN A C 1
ATOM 711 O O . GLN A 1 91 ? -16.695 -6.724 26.168 1.00 91.69 91 GLN A O 1
ATOM 716 N N . THR A 1 92 ? -16.430 -7.429 24.054 1.00 92.94 92 THR A N 1
ATOM 717 C CA . THR A 1 92 ? -17.373 -8.551 24.161 1.00 92.94 92 THR A CA 1
ATOM 718 C C . THR A 1 92 ? -16.908 -9.559 25.210 1.00 92.94 92 THR A C 1
ATOM 720 O O . THR A 1 92 ? -17.676 -9.920 26.099 1.00 92.94 92 THR A O 1
ATOM 723 N N . LYS A 1 93 ? -15.626 -9.942 25.186 1.00 93.00 93 LYS A N 1
ATOM 724 C CA . LYS A 1 93 ? -15.027 -10.839 26.187 1.00 93.00 93 LYS A CA 1
ATOM 725 C C . LYS A 1 93 ? -15.099 -10.269 27.606 1.00 93.00 93 LYS A C 1
ATOM 727 O O . LYS A 1 93 ? -15.431 -10.998 28.535 1.00 93.00 93 LYS A O 1
ATOM 732 N N . GLN A 1 94 ? -14.842 -8.971 27.775 1.00 91.44 94 GLN A N 1
ATOM 733 C CA . GLN A 1 94 ? -14.941 -8.306 29.081 1.00 91.44 94 GLN A CA 1
ATOM 734 C C . GLN A 1 94 ? -16.376 -8.276 29.609 1.00 91.44 94 GLN A C 1
ATOM 736 O O . GLN A 1 94 ? -16.589 -8.597 30.774 1.00 91.44 94 GLN A O 1
ATOM 741 N N . LYS A 1 95 ? -17.360 -7.974 28.750 1.00 90.81 95 LYS A N 1
ATOM 742 C CA . LYS A 1 95 ? -18.784 -8.009 29.117 1.00 90.81 95 LYS A CA 1
ATOM 743 C C . LYS A 1 95 ? -19.211 -9.398 29.587 1.00 90.81 95 LYS A C 1
ATOM 745 O O . LYS A 1 95 ? -19.867 -9.510 30.615 1.00 90.81 95 LYS A O 1
ATOM 750 N N . VAL A 1 96 ? -18.798 -10.448 28.874 1.00 94.25 96 VAL A N 1
ATOM 751 C CA . VAL A 1 96 ? -19.079 -11.842 29.258 1.00 94.25 96 VAL A CA 1
ATOM 752 C C . VAL A 1 96 ? -18.405 -12.209 30.584 1.00 94.25 96 VAL A C 1
ATOM 754 O O . VAL A 1 96 ? -18.997 -12.907 31.398 1.00 94.25 96 VAL A O 1
ATOM 757 N N . ALA A 1 97 ? -17.197 -11.704 30.835 1.00 94.19 97 ALA A N 1
ATOM 758 C CA . ALA A 1 97 ? -16.470 -11.923 32.085 1.00 94.19 97 ALA A CA 1
ATOM 759 C C . ALA A 1 97 ? -16.940 -11.035 33.258 1.00 94.19 97 ALA A C 1
ATOM 761 O O . ALA A 1 97 ? -16.363 -11.119 34.341 1.00 94.19 97 ALA A O 1
ATOM 762 N N . GLY A 1 98 ? -17.929 -10.153 33.059 1.00 92.62 98 GLY A N 1
ATOM 763 C CA . GLY A 1 98 ? -18.383 -9.196 34.077 1.00 92.62 98 GLY A CA 1
ATOM 764 C C . GLY A 1 98 ? -17.357 -8.109 34.427 1.00 92.62 98 GLY A C 1
ATOM 765 O O . GLY A 1 98 ? -17.462 -7.474 35.473 1.00 92.62 98 GLY A O 1
ATOM 766 N N . GLN A 1 99 ? -16.349 -7.898 33.578 1.00 90.06 99 GLN A N 1
ATOM 767 C CA . GLN A 1 99 ? -15.314 -6.888 33.786 1.00 90.06 99 GLN A CA 1
ATOM 768 C C . GLN A 1 99 ? -15.766 -5.514 33.268 1.00 90.06 99 GLN A C 1
ATOM 770 O O . GLN A 1 99 ? -16.492 -5.439 32.271 1.00 90.06 99 GLN A O 1
ATOM 775 N N . PRO A 1 100 ? -15.313 -4.409 33.893 1.00 88.06 100 PRO A N 1
ATOM 776 C CA . PRO A 1 100 ? -15.589 -3.071 33.387 1.00 88.06 100 PRO A CA 1
ATOM 777 C C . PRO A 1 100 ? -14.970 -2.887 31.998 1.00 88.06 100 PRO A C 1
ATOM 779 O O . PRO A 1 100 ? -13.839 -3.303 31.741 1.00 88.06 100 PRO A O 1
ATOM 782 N N . VAL A 1 101 ? -15.714 -2.244 31.098 1.00 86.00 101 VAL A N 1
ATOM 783 C CA . VAL A 1 101 ? -15.257 -1.988 29.729 1.00 86.00 101 VAL A CA 1
ATOM 784 C C . VAL A 1 101 ? -14.081 -1.013 29.759 1.00 86.00 101 VAL A C 1
ATOM 786 O O . VAL A 1 101 ? -14.188 0.097 30.276 1.00 86.00 101 VAL A O 1
ATOM 789 N N . LYS A 1 102 ? -12.949 -1.427 29.186 1.00 86.00 102 LYS A N 1
ATOM 790 C CA . LYS A 1 102 ? -11.775 -0.562 29.025 1.00 86.00 102 LYS A CA 1
ATOM 791 C C . LYS A 1 102 ? -11.984 0.453 27.903 1.00 86.00 102 LYS A C 1
ATOM 793 O O . LYS A 1 102 ? -12.517 0.118 26.842 1.00 86.00 102 LYS A O 1
ATOM 798 N N . LYS A 1 103 ? -11.489 1.672 28.132 1.00 89.00 103 LYS A N 1
ATOM 799 C CA . LYS A 1 103 ? -11.435 2.730 27.122 1.00 89.00 103 LYS A CA 1
ATOM 800 C C . LYS A 1 103 ? -10.352 2.408 26.095 1.00 89.00 103 LYS A C 1
ATOM 802 O O . LYS A 1 103 ? -9.210 2.131 26.459 1.00 89.00 103 LYS A O 1
ATOM 807 N N . TYR A 1 104 ? -10.712 2.485 24.821 1.00 88.56 104 TYR A N 1
ATOM 808 C CA . TYR A 1 104 ? -9.793 2.323 23.699 1.00 88.56 104 TYR A CA 1
ATOM 809 C C . TYR A 1 104 ? -9.745 3.618 22.877 1.00 88.56 104 TYR A C 1
ATOM 811 O O . TYR A 1 104 ? -10.642 4.457 22.956 1.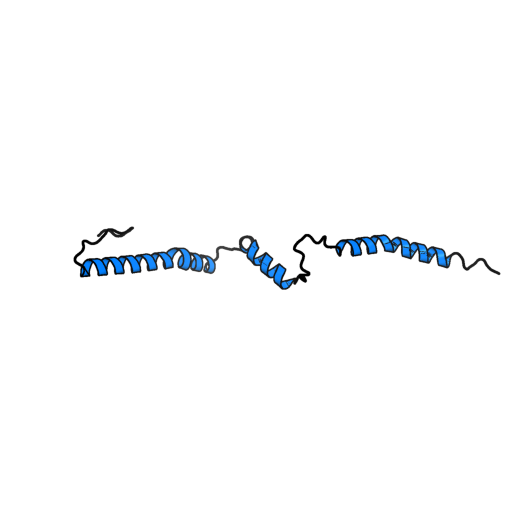00 88.56 104 TYR A O 1
ATOM 819 N N . TRP A 1 105 ? -8.667 3.812 22.122 1.00 85.62 105 TRP A N 1
ATOM 820 C CA . TRP A 1 105 ? -8.471 4.991 21.278 1.00 85.62 105 TRP A CA 1
ATOM 821 C C . TRP A 1 105 ? -9.655 5.251 20.328 1.00 85.62 105 TRP A C 1
ATOM 823 O O . TRP A 1 105 ? -10.105 4.361 19.610 1.00 85.62 105 TRP A O 1
ATOM 833 N N . GLY A 1 106 ? -10.157 6.489 20.313 1.00 81.81 106 GLY A N 1
ATOM 834 C CA . GLY A 1 106 ? -11.273 6.889 19.447 1.00 81.81 106 GLY A CA 1
ATOM 835 C C . GLY A 1 106 ? -12.621 6.251 19.799 1.00 81.81 106 GLY A C 1
ATOM 836 O O . GLY A 1 106 ? -13.531 6.274 18.973 1.00 81.81 106 GLY A O 1
ATOM 837 N N . ARG A 1 107 ? -12.757 5.669 20.998 1.00 75.12 107 ARG A N 1
ATOM 838 C CA . ARG A 1 107 ? -14.018 5.130 21.503 1.00 75.12 107 ARG A CA 1
ATOM 839 C C . ARG A 1 107 ? -14.262 5.657 22.909 1.00 75.12 107 ARG A C 1
ATOM 841 O O . ARG A 1 107 ? -13.536 5.328 23.847 1.00 75.12 107 ARG A O 1
ATOM 848 N N . ASP A 1 108 ? -15.279 6.494 23.031 1.00 67.25 108 ASP A N 1
ATOM 849 C CA . ASP A 1 108 ? -15.792 6.928 24.321 1.00 67.25 108 ASP A CA 1
ATOM 850 C C . ASP A 1 108 ? -16.837 5.899 24.761 1.00 67.25 108 ASP A C 1
ATOM 852 O O . ASP A 1 108 ? -17.640 5.456 23.942 1.00 67.25 108 ASP A O 1
ATOM 856 N N . ASN A 1 109 ? -16.676 5.427 26.001 1.00 58.41 109 ASN A N 1
ATOM 857 C CA . ASN A 1 109 ? -17.279 4.214 26.568 1.00 58.41 109 ASN A CA 1
ATOM 858 C C . ASN A 1 109 ? -18.763 4.014 26.248 1.00 58.41 109 ASN A C 1
ATOM 860 O O . ASN A 1 109 ? -19.543 4.961 26.486 1.00 58.41 109 ASN A O 1
#

Foldseek 3Di:
DDDPPPPVVVVVVVVVVVVVVVVVVVVVVVPDPDDPVPDPDDDDPVVVVVVVCVVVVVVVDDDDPVVVVVCCCVVPVVVVVVVVVVLVVVQVVCVVVVHDRDDDPPDDD

Secondary structure (DSSP, 8-state):
--SSSSHHHHHHHHHHHHHHHHHHHHHHHT---PPTT---PPP-HHHHHHHHHHHTHHHH----HHHHHHHHIIIIIHHHHHHHHHHHHHHHHHHHTTPPPPPBTTB--

pLDDT: mean 79.73, std 17.59, range [46.62, 98.25]